Protein AF-A0A450YYZ2-F1 (afdb_monomer_lite)

Secondary structure (DSSP, 8-state):
-HHHHHHHHTT--PEEE-SSSSTTTTS-HHHHHHHHHHHHHTT-EEESS-----------------S--S----

Sequence (74 aa):
MELGSVWHRLGSEAVLLEAQDRFLIGADSRIAKEPHKVFKKQGLDIRLGASVKSVEVATAKKGKDNPRRYCRYL

InterPro domains:
  IPR023753 FAD/NAD(P)-binding domain [PF07992] (1-59)
  IPR036188 FAD/NAD(P)-binding domain superfamily [G3DSA:3.50.50.60] (1-69)
  IPR036188 FAD/NAD(P)-binding domain superfamily [SSF51905] (1-59)

Radius of gyration: 14.72 Å; chains: 1; bounding box: 39×28×31 Å

Foldseek 3Di:
DVVLLVVVVVPDLRAAEELAQAAPPVDDPVVRVPVVVVCVVSVHHYHYNWDADDDDDPPDDPDDDDDPPPHDTD

pLDDT: mean 81.17, std 18.42, range [36.88, 94.0]

Organism: NCBI:txid2126339

Structure (mmCIF, N/CA/C/O backbone):
data_AF-A0A450YYZ2-F1
#
_entry.id   AF-A0A450YYZ2-F1
#
loop_
_atom_site.group_PDB
_atom_site.id
_atom_site.type_symbol
_atom_site.label_atom_id
_atom_site.label_alt_id
_atom_site.label_comp_id
_atom_site.label_asym_id
_atom_site.label_entity_id
_atom_site.label_seq_id
_atom_site.pdbx_PDB_ins_code
_atom_site.Cartn_x
_atom_site.Cartn_y
_atom_site.Cartn_z
_atom_site.occupancy
_atom_site.B_iso_or_equiv
_atom_site.auth_seq_id
_atom_site.auth_comp_id
_atom_site.auth_asym_id
_atom_site.auth_atom_id
_atom_site.pdbx_PDB_model_num
ATOM 1 N N . MET A 1 1 ? 4.447 -0.789 2.857 1.00 81.94 1 MET A N 1
ATOM 2 C CA . MET A 1 1 ? 4.554 -2.238 2.575 1.00 81.94 1 MET A CA 1
ATOM 3 C C . MET A 1 1 ? 4.724 -3.05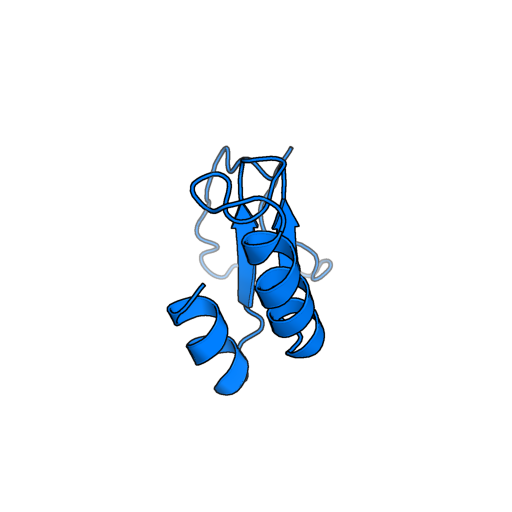1 3.850 1.00 81.94 1 MET A C 1
ATOM 5 O O . MET A 1 1 ? 3.775 -3.715 4.248 1.00 81.94 1 MET A O 1
ATOM 9 N N . GLU A 1 2 ? 5.873 -2.931 4.523 1.00 87.44 2 GLU A N 1
ATOM 10 C CA . GLU A 1 2 ? 6.227 -3.751 5.693 1.00 87.44 2 GLU A CA 1
ATOM 11 C C . GLU A 1 2 ? 5.173 -3.711 6.801 1.00 87.44 2 GLU A C 1
ATOM 13 O O . GLU A 1 2 ? 4.567 -4.733 7.121 1.00 87.44 2 GLU A O 1
ATOM 18 N N . LEU A 1 3 ? 4.861 -2.514 7.306 1.00 90.06 3 LEU A N 1
ATOM 19 C CA . LEU A 1 3 ? 3.891 -2.341 8.389 1.00 90.06 3 LEU A CA 1
ATOM 20 C C . LEU A 1 3 ? 2.475 -2.762 7.988 1.00 90.06 3 LEU A C 1
ATOM 22 O O . LEU A 1 3 ? 1.796 -3.425 8.763 1.00 90.06 3 LEU A O 1
ATOM 26 N N . GLY A 1 4 ? 2.047 -2.441 6.764 1.00 87.69 4 GLY A N 1
ATOM 27 C CA . GLY A 1 4 ? 0.738 -2.864 6.255 1.00 87.69 4 GLY A CA 1
ATOM 28 C C . GLY A 1 4 ? 0.588 -4.387 6.271 1.00 87.69 4 GLY A C 1
ATOM 29 O O . GLY A 1 4 ? -0.426 -4.904 6.727 1.00 87.69 4 GLY A O 1
ATOM 30 N N . SER A 1 5 ? 1.641 -5.110 5.878 1.00 88.69 5 SER A N 1
ATOM 31 C CA . SER A 1 5 ? 1.650 -6.574 5.924 1.00 88.69 5 SER A CA 1
ATOM 32 C C . SER A 1 5 ? 1.646 -7.130 7.356 1.00 88.69 5 SER A C 1
ATOM 34 O O . SER A 1 5 ? 1.024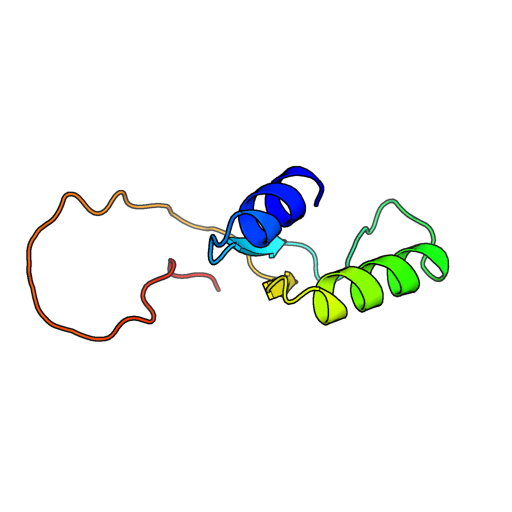 -8.161 7.603 1.00 88.69 5 SER A O 1
ATOM 36 N N . VAL A 1 6 ? 2.307 -6.458 8.309 1.00 94.00 6 VAL A N 1
ATOM 37 C CA . VAL A 1 6 ? 2.317 -6.856 9.728 1.00 94.00 6 VAL A CA 1
ATOM 38 C C . VAL A 1 6 ? 0.915 -6.747 10.313 1.00 94.00 6 VAL A C 1
ATOM 40 O O . VAL A 1 6 ? 0.396 -7.726 10.839 1.00 94.00 6 VAL A O 1
ATOM 43 N N . TRP A 1 7 ? 0.278 -5.587 10.170 1.00 92.44 7 TRP A N 1
ATOM 44 C CA . TRP A 1 7 ? -1.061 -5.357 10.708 1.00 92.44 7 TRP A CA 1
ATOM 45 C C . TRP A 1 7 ? -2.113 -6.247 10.055 1.00 92.44 7 TRP A C 1
ATOM 47 O O . TRP A 1 7 ? -3.005 -6.735 10.745 1.00 92.44 7 TRP A O 1
ATOM 57 N N . HIS A 1 8 ? -1.975 -6.519 8.757 1.00 92.12 8 HIS A N 1
ATOM 58 C CA . HIS A 1 8 ? -2.868 -7.439 8.067 1.00 92.12 8 HIS A CA 1
ATOM 59 C C . HIS A 1 8 ? -2.762 -8.871 8.608 1.00 92.12 8 HIS A C 1
ATOM 61 O O . HIS A 1 8 ? -3.778 -9.497 8.897 1.00 92.12 8 HIS A O 1
ATOM 67 N N . ARG A 1 9 ? -1.541 -9.372 8.857 1.00 91.75 9 ARG A N 1
ATOM 68 C CA . ARG A 1 9 ? -1.339 -10.690 9.491 1.00 91.75 9 ARG A CA 1
ATOM 69 C C . ARG A 1 9 ? -1.886 -10.764 10.918 1.00 91.75 9 ARG A C 1
ATOM 71 O O . ARG A 1 9 ? -2.246 -11.847 11.362 1.00 91.75 9 ARG A O 1
ATOM 78 N N . LEU A 1 10 ? -1.957 -9.633 11.619 1.00 93.75 10 LEU A N 1
ATOM 79 C CA . LEU A 1 10 ? -2.562 -9.530 12.949 1.00 93.75 10 LEU A CA 1
ATOM 80 C C . LEU A 1 10 ? -4.096 -9.372 12.911 1.00 93.75 10 LEU A C 1
ATOM 82 O O . LEU A 1 10 ? -4.712 -9.228 13.963 1.00 93.75 10 LEU A O 1
ATOM 86 N N . GLY A 1 11 ? -4.718 -9.415 11.727 1.00 90.88 11 GLY A N 1
ATOM 87 C CA . GLY A 1 11 ? -6.174 -9.397 11.555 1.00 90.88 11 GLY A CA 1
ATOM 88 C C . GLY A 1 11 ? -6.782 -8.024 11.261 1.00 90.88 11 GLY A C 1
ATOM 89 O O . GLY A 1 11 ? -8.003 -7.899 11.240 1.00 90.88 11 GLY A O 1
ATOM 90 N N . SER A 1 12 ? -5.968 -6.991 11.026 1.00 92.12 12 SER A N 1
ATOM 91 C CA . SER A 1 12 ? -6.471 -5.672 10.631 1.00 92.12 12 SER A CA 1
ATOM 92 C C . SER A 1 12 ? -6.823 -5.617 9.140 1.00 92.12 12 SER A C 1
ATOM 94 O O . SER A 1 12 ? -6.093 -6.132 8.285 1.00 92.12 12 SER A O 1
ATOM 96 N N . GLU A 1 13 ? -7.908 -4.920 8.807 1.00 88.31 13 GLU A N 1
ATOM 97 C CA . GLU A 1 13 ? -8.230 -4.556 7.426 1.00 88.31 13 GLU A CA 1
ATOM 98 C C . GLU A 1 13 ? -7.395 -3.331 7.019 1.00 88.31 13 GLU A C 1
ATOM 100 O O . GLU A 1 13 ? -7.799 -2.177 7.169 1.00 88.31 13 GLU A O 1
ATOM 105 N N . ALA A 1 14 ? -6.169 -3.588 6.561 1.00 88.81 14 ALA A N 1
ATOM 106 C CA . ALA A 1 14 ? -5.241 -2.554 6.123 1.00 88.81 14 ALA A CA 1
ATOM 107 C C . ALA A 1 14 ? -5.394 -2.284 4.619 1.00 88.81 14 ALA A C 1
ATOM 109 O O . ALA A 1 14 ? -5.099 -3.148 3.793 1.00 88.81 14 ALA A O 1
ATOM 110 N N . VAL A 1 15 ? -5.791 -1.057 4.274 1.00 91.38 15 VAL A N 1
ATOM 111 C CA . VAL A 1 15 ? -5.811 -0.554 2.894 1.00 91.38 15 VAL A CA 1
ATOM 112 C C . VAL A 1 15 ? -4.588 0.330 2.671 1.00 91.38 15 VAL A C 1
ATOM 114 O O . VAL A 1 15 ? -4.386 1.319 3.376 1.00 91.38 15 VAL A O 1
ATOM 117 N N . LEU A 1 16 ? -3.766 -0.020 1.686 1.00 91.31 16 LEU A N 1
ATOM 118 C CA . LEU A 1 16 ? -2.628 0.775 1.248 1.00 91.31 16 LEU A CA 1
ATOM 119 C C . LEU A 1 16 ? -3.057 1.693 0.103 1.00 91.31 16 LEU A C 1
ATOM 121 O O . LEU A 1 16 ? -3.519 1.227 -0.938 1.00 91.31 16 LEU A O 1
ATOM 125 N N . LEU A 1 17 ? -2.863 2.993 0.292 1.00 92.88 17 LEU A N 1
ATOM 126 C CA . LEU A 1 17 ? -3.169 4.016 -0.700 1.00 92.88 17 LEU A CA 1
ATOM 127 C C . LEU A 1 17 ? -1.867 4.619 -1.201 1.00 92.88 17 LEU A C 1
ATOM 129 O O . LEU A 1 17 ? -1.046 5.074 -0.406 1.00 92.88 17 LEU A O 1
ATOM 133 N N . GLU A 1 18 ? -1.691 4.595 -2.512 1.00 92.31 18 GLU A N 1
ATOM 134 C CA . GLU A 1 18 ? -0.508 5.092 -3.195 1.00 92.31 18 GLU A CA 1
ATOM 135 C C . GLU A 1 18 ? -0.943 6.102 -4.250 1.00 92.31 18 GLU A C 1
ATOM 137 O O . GLU A 1 18 ? -1.802 5.803 -5.078 1.00 92.31 18 GLU A O 1
ATOM 142 N N . ALA A 1 19 ? -0.340 7.290 -4.229 1.00 93.25 19 ALA A N 1
ATOM 143 C CA . ALA A 1 19 ? -0.698 8.359 -5.156 1.00 93.25 19 ALA A CA 1
ATOM 144 C C . ALA A 1 19 ? -0.179 8.089 -6.574 1.00 93.25 19 ALA A C 1
ATOM 146 O O . ALA A 1 19 ? -0.746 8.591 -7.538 1.00 93.25 19 ALA A O 1
ATOM 147 N N . GLN A 1 20 ? 0.893 7.304 -6.705 1.00 93.12 20 GLN A N 1
ATOM 148 C CA . GLN A 1 20 ? 1.464 6.944 -7.998 1.00 93.12 20 GLN A CA 1
ATOM 149 C C . GLN A 1 20 ? 0.666 5.832 -8.690 1.00 93.12 20 GLN A C 1
ATOM 151 O O . GLN A 1 20 ? 0.171 4.905 -8.049 1.00 93.12 20 GLN A O 1
ATOM 156 N N . ASP A 1 21 ? 0.640 5.855 -10.024 1.00 91.12 21 ASP A N 1
ATOM 157 C CA . ASP A 1 21 ? -0.046 4.841 -10.844 1.00 91.12 21 ASP A CA 1
ATOM 158 C C . ASP A 1 21 ? 0.683 3.490 -10.872 1.00 91.12 21 ASP A C 1
ATOM 160 O O . ASP A 1 21 ? 0.144 2.465 -11.303 1.00 91.12 21 ASP A O 1
ATOM 164 N N . ARG A 1 22 ? 1.952 3.478 -10.450 1.00 91.19 22 ARG A N 1
ATOM 165 C CA . ARG A 1 22 ? 2.836 2.315 -10.531 1.00 91.19 22 ARG A CA 1
ATOM 166 C C . ARG A 1 22 ? 3.344 1.917 -9.157 1.00 91.19 22 ARG A C 1
ATOM 168 O O . ARG A 1 22 ? 3.955 2.704 -8.442 1.00 91.19 22 ARG A O 1
ATOM 175 N N . PHE A 1 23 ? 3.162 0.639 -8.846 1.00 91.56 23 PHE A N 1
ATOM 176 C CA . PHE A 1 23 ? 3.698 0.018 -7.644 1.00 91.56 23 PHE A CA 1
ATOM 177 C C . PHE A 1 23 ? 5.234 0.031 -7.655 1.00 91.56 23 PHE A C 1
ATOM 179 O O . PHE A 1 23 ? 5.834 -0.403 -8.639 1.00 91.56 23 PHE A O 1
ATOM 186 N N . LEU A 1 24 ? 5.846 0.505 -6.562 1.00 91.75 24 LEU A N 1
ATOM 187 C CA . LEU A 1 24 ? 7.302 0.613 -6.376 1.00 91.75 24 LEU A CA 1
ATOM 188 C C . LEU A 1 24 ? 8.025 1.260 -7.572 1.00 91.75 24 LEU A C 1
ATOM 190 O O . LEU A 1 24 ? 8.919 0.659 -8.159 1.00 91.75 24 LEU A O 1
ATOM 194 N N . ILE A 1 25 ? 7.664 2.499 -7.925 1.00 90.62 25 ILE A N 1
ATOM 195 C CA . ILE A 1 25 ? 8.248 3.212 -9.078 1.00 90.62 25 ILE A CA 1
ATOM 196 C C . ILE A 1 25 ? 9.779 3.382 -9.013 1.00 90.62 25 ILE A C 1
ATOM 198 O O . ILE A 1 25 ? 10.422 3.499 -10.050 1.00 90.62 25 ILE A O 1
ATOM 202 N N . GLY A 1 26 ? 10.367 3.360 -7.812 1.00 89.81 26 GLY A N 1
ATOM 203 C CA . GLY A 1 26 ? 11.821 3.401 -7.621 1.00 89.81 26 GLY A CA 1
ATOM 204 C C . GLY A 1 26 ? 12.537 2.065 -7.855 1.00 89.81 26 GLY A C 1
ATOM 205 O O . GLY A 1 26 ? 13.763 2.035 -7.873 1.00 89.81 26 GLY A O 1
ATOM 206 N N . ALA A 1 27 ? 11.800 0.963 -8.016 1.00 92.19 27 ALA A N 1
ATOM 207 C CA . ALA A 1 27 ? 12.356 -0.355 -8.303 1.00 92.19 27 ALA A CA 1
ATOM 208 C C . ALA A 1 27 ? 12.267 -0.682 -9.801 1.00 92.19 27 ALA A C 1
ATOM 210 O O . ALA A 1 27 ? 11.438 -0.137 -10.535 1.00 92.19 27 ALA A O 1
ATOM 211 N N . ASP A 1 28 ? 13.091 -1.631 -10.256 1.00 93.94 28 ASP A N 1
ATOM 212 C CA . ASP A 1 28 ? 12.986 -2.141 -11.621 1.00 93.94 28 ASP A CA 1
ATOM 213 C C . ASP A 1 28 ? 11.589 -2.723 -11.893 1.00 93.94 28 ASP A C 1
ATOM 215 O O . ASP A 1 28 ? 10.982 -3.410 -11.068 1.00 93.94 28 ASP A O 1
ATOM 219 N N . SER A 1 29 ? 11.092 -2.477 -13.103 1.00 88.94 29 SER A N 1
ATOM 220 C CA . SER A 1 29 ? 9.737 -2.839 -13.516 1.00 88.94 29 SER A CA 1
ATOM 221 C C . SER A 1 29 ? 9.455 -4.344 -13.518 1.00 88.94 29 SER A C 1
ATOM 223 O O . SER A 1 29 ? 8.294 -4.741 -13.390 1.00 88.94 29 SER A O 1
ATOM 225 N N . ARG A 1 30 ? 10.476 -5.194 -13.680 1.00 90.69 30 ARG A N 1
ATOM 226 C CA . ARG A 1 30 ? 10.331 -6.654 -13.608 1.00 90.69 30 ARG A CA 1
ATOM 227 C C . ARG A 1 30 ? 10.286 -7.099 -12.157 1.00 90.69 30 ARG A C 1
ATOM 229 O O . ARG A 1 30 ? 9.451 -7.932 -11.819 1.00 90.69 30 ARG A O 1
ATOM 236 N N . ILE A 1 31 ? 11.121 -6.496 -11.314 1.00 92.25 31 ILE A N 1
ATOM 237 C CA . ILE A 1 31 ? 11.167 -6.782 -9.881 1.00 92.25 31 ILE A CA 1
ATOM 238 C C . ILE A 1 31 ? 9.869 -6.331 -9.214 1.00 92.25 31 ILE A C 1
ATOM 240 O O . ILE A 1 31 ? 9.260 -7.127 -8.521 1.00 92.25 31 ILE A O 1
ATOM 244 N N . ALA A 1 32 ? 9.371 -5.120 -9.479 1.00 93.00 32 ALA A N 1
ATOM 245 C CA . ALA A 1 32 ? 8.180 -4.566 -8.827 1.00 93.00 32 ALA A CA 1
ATOM 246 C C . ALA A 1 32 ? 6.892 -5.392 -9.040 1.00 93.00 32 ALA A C 1
ATOM 248 O O . ALA A 1 32 ? 5.985 -5.367 -8.204 1.00 93.00 32 ALA A O 1
ATOM 249 N N . LYS A 1 33 ? 6.797 -6.151 -10.139 1.00 91.44 33 LYS A N 1
ATOM 250 C CA . LYS A 1 33 ? 5.624 -6.987 -10.448 1.00 91.44 33 LYS A CA 1
ATOM 251 C C . LYS A 1 33 ? 5.463 -8.157 -9.485 1.00 91.44 33 LYS A C 1
ATOM 253 O O . LYS A 1 33 ? 4.328 -8.531 -9.193 1.00 91.44 33 LYS A O 1
ATOM 258 N N . GLU A 1 34 ? 6.564 -8.732 -9.014 1.00 93.38 34 GLU A N 1
ATOM 259 C CA . GLU A 1 34 ? 6.512 -9.949 -8.208 1.00 93.38 34 GLU A CA 1
ATOM 260 C C . GLU A 1 34 ? 5.995 -9.677 -6.787 1.00 93.38 34 GLU A C 1
ATOM 262 O O . GLU A 1 34 ? 4.987 -10.278 -6.405 1.00 93.38 34 GLU A O 1
ATOM 267 N N . PRO A 1 35 ? 6.528 -8.692 -6.036 1.00 92.56 35 PRO A N 1
ATOM 268 C CA . PRO A 1 35 ? 5.984 -8.331 -4.739 1.00 92.56 35 PRO A CA 1
ATOM 269 C C . PRO A 1 35 ? 4.528 -7.878 -4.848 1.00 92.56 35 PRO A C 1
ATOM 271 O O . PRO A 1 35 ? 3.715 -8.280 -4.027 1.00 92.56 35 PRO A O 1
ATOM 274 N N . HIS A 1 36 ? 4.148 -7.128 -5.891 1.00 92.81 36 HIS A N 1
ATOM 275 C CA . HIS A 1 36 ? 2.754 -6.706 -6.074 1.00 92.81 36 HIS A CA 1
ATOM 276 C C . HIS A 1 36 ? 1.786 -7.902 -6.119 1.00 92.81 36 HIS A C 1
ATOM 278 O O . HIS A 1 36 ? 0.731 -7.872 -5.483 1.00 92.81 36 HIS A O 1
ATOM 284 N N . LYS A 1 37 ? 2.151 -8.984 -6.820 1.00 93.06 37 LYS A N 1
ATOM 285 C CA . LYS A 1 37 ? 1.363 -10.225 -6.837 1.00 93.06 37 LYS A CA 1
ATOM 286 C C . LYS A 1 37 ? 1.353 -10.913 -5.475 1.00 93.06 37 LYS A C 1
ATOM 288 O O . LYS A 1 37 ? 0.296 -11.360 -5.037 1.00 93.06 37 LYS A O 1
ATOM 293 N N . VAL A 1 38 ? 2.506 -10.988 -4.808 1.00 93.88 38 VAL A N 1
ATOM 294 C CA . VAL A 1 38 ? 2.634 -11.612 -3.482 1.00 93.88 38 VAL A CA 1
ATOM 295 C C . VAL A 1 38 ? 1.752 -10.899 -2.456 1.00 93.88 38 VAL A C 1
ATOM 297 O O . VAL A 1 38 ? 0.980 -11.559 -1.767 1.00 93.88 38 VAL A O 1
ATOM 300 N N . PHE A 1 39 ? 1.788 -9.568 -2.396 1.00 92.62 39 PHE A N 1
ATOM 301 C CA . PHE A 1 39 ? 0.987 -8.796 -1.443 1.00 92.62 39 PHE A CA 1
ATOM 302 C C . PHE A 1 39 ? -0.515 -8.889 -1.722 1.00 92.62 39 PHE A C 1
ATOM 304 O O . PHE A 1 39 ? -1.299 -9.027 -0.787 1.00 92.62 39 PHE A O 1
ATOM 311 N N . LYS A 1 40 ? -0.920 -8.922 -2.997 1.00 91.12 40 LYS A N 1
ATOM 312 C CA . LYS A 1 40 ? -2.320 -9.182 -3.366 1.00 91.12 40 LYS A CA 1
ATOM 3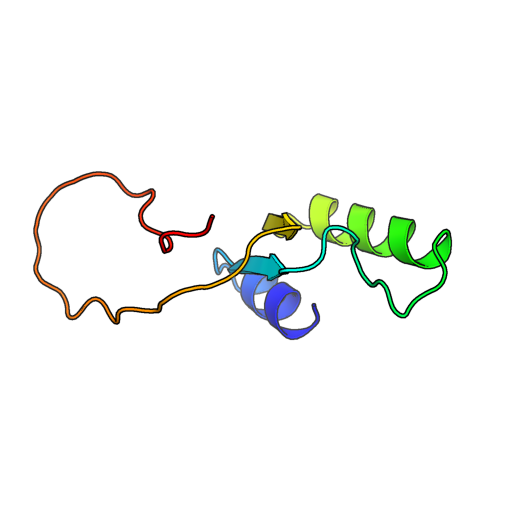13 C C . LYS A 1 40 ? -2.772 -10.587 -2.981 1.00 91.12 40 LYS A C 1
ATOM 315 O O . LYS A 1 40 ? -3.872 -10.751 -2.467 1.00 91.12 40 LYS A O 1
ATOM 320 N N . LYS A 1 41 ? -1.921 -11.601 -3.169 1.00 92.44 41 LYS A N 1
ATOM 321 C CA . LYS A 1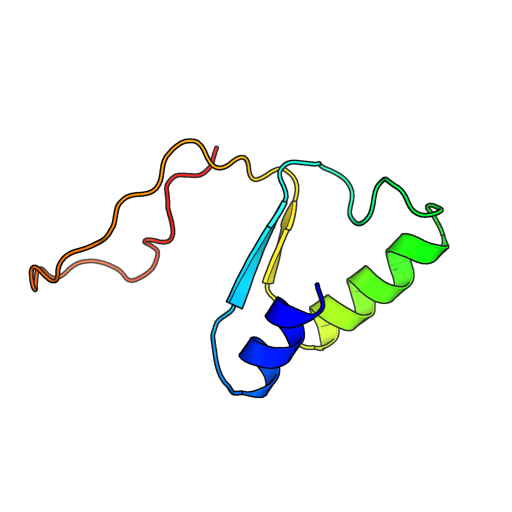 41 ? -2.203 -12.978 -2.731 1.00 92.44 41 LYS A CA 1
ATOM 322 C C . LYS A 1 41 ? -2.311 -13.086 -1.208 1.00 92.44 41 LYS A C 1
ATOM 324 O O . LYS A 1 41 ? -3.079 -13.902 -0.715 1.00 92.44 41 LYS A O 1
ATOM 329 N N . GLN A 1 42 ? -1.560 -12.264 -0.477 1.00 89.81 42 GLN A N 1
ATOM 330 C CA . GLN A 1 42 ? -1.658 -12.160 0.979 1.00 89.81 42 GLN A CA 1
ATOM 331 C C . GLN A 1 42 ? -2.936 -11.459 1.459 1.00 89.81 42 GLN A C 1
ATOM 333 O O . GLN A 1 42 ? -3.163 -11.464 2.659 1.00 89.81 42 GLN A O 1
ATOM 338 N N . GLY A 1 43 ? -3.754 -10.891 0.565 1.00 89.38 43 GLY A N 1
ATOM 339 C CA . GLY A 1 43 ? -5.003 -10.214 0.925 1.00 89.38 43 GLY A CA 1
ATOM 340 C C . GLY A 1 43 ? -4.860 -8.722 1.227 1.00 89.38 43 GLY A C 1
ATOM 341 O O . GLY A 1 43 ? -5.827 -8.099 1.657 1.00 89.38 43 GLY A O 1
ATOM 342 N N . LEU A 1 44 ? -3.690 -8.123 0.976 1.00 91.50 44 LEU A N 1
ATOM 343 C CA . LEU A 1 44 ? -3.487 -6.690 1.181 1.00 91.50 44 LEU A CA 1
ATOM 344 C C . LEU A 1 44 ? -4.181 -5.886 0.065 1.00 91.50 44 LEU A C 1
ATOM 346 O O . LEU A 1 44 ? -3.848 -6.047 -1.114 1.00 91.50 44 LEU A O 1
ATOM 350 N N . ASP A 1 45 ? -5.109 -4.997 0.431 1.00 91.44 45 ASP A N 1
ATOM 351 C CA . ASP A 1 45 ? -5.751 -4.068 -0.509 1.00 91.44 45 ASP A CA 1
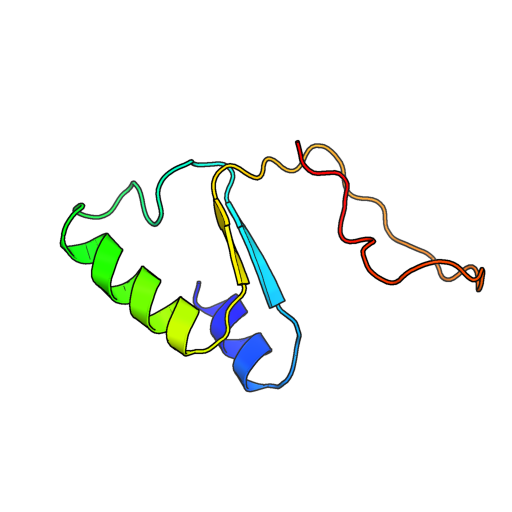ATOM 352 C C . ASP A 1 45 ? -4.771 -2.936 -0.852 1.00 91.44 45 ASP A C 1
ATOM 354 O O . ASP A 1 45 ? -4.367 -2.168 0.020 1.00 91.44 45 ASP A O 1
ATOM 358 N N . ILE A 1 46 ? -4.351 -2.856 -2.118 1.00 92.94 46 ILE A N 1
ATOM 359 C CA . ILE A 1 46 ? -3.416 -1.842 -2.622 1.00 92.94 46 ILE A CA 1
ATOM 360 C C . ILE A 1 46 ? -4.108 -1.060 -3.734 1.00 92.94 46 ILE A C 1
ATOM 362 O O . ILE A 1 46 ? -4.362 -1.603 -4.816 1.00 92.94 46 ILE A O 1
ATOM 366 N N . ARG A 1 47 ? -4.347 0.230 -3.490 1.00 92.38 47 ARG A N 1
ATOM 367 C CA . ARG A 1 47 ? -4.967 1.158 -4.441 1.00 92.38 47 ARG A CA 1
ATOM 368 C C . ARG A 1 47 ? -3.922 2.150 -4.932 1.00 92.38 47 ARG A C 1
ATOM 370 O O . ARG A 1 47 ? -3.412 2.955 -4.157 1.00 92.38 47 ARG A O 1
ATOM 377 N N . LEU A 1 48 ? -3.592 2.034 -6.213 1.00 93.75 48 LEU A N 1
ATOM 378 C CA . LEU A 1 48 ? -2.679 2.925 -6.929 1.00 93.75 48 LEU A CA 1
ATOM 379 C C . LEU A 1 48 ? -3.463 4.101 -7.525 1.00 93.75 48 LEU A C 1
ATOM 381 O O . LEU A 1 48 ? -4.664 3.968 -7.764 1.00 93.75 48 LEU A O 1
ATOM 385 N N . GLY A 1 49 ? -2.790 5.223 -7.769 1.00 91.25 49 GLY A N 1
ATOM 386 C CA . GLY A 1 49 ? -3.418 6.456 -8.255 1.00 91.25 49 GLY A CA 1
ATOM 387 C C . GLY A 1 49 ? -4.344 7.136 -7.236 1.00 91.25 49 GLY A C 1
ATOM 388 O O . GLY A 1 49 ? -5.088 8.041 -7.591 1.00 91.25 49 GLY A O 1
ATOM 389 N N . ALA A 1 50 ? -4.322 6.712 -5.969 1.00 90.75 50 ALA A N 1
ATOM 390 C CA . ALA A 1 50 ? -5.198 7.215 -4.918 1.00 90.75 50 ALA A CA 1
ATOM 391 C C . ALA A 1 50 ? -4.507 8.344 -4.140 1.00 90.75 50 ALA A C 1
ATOM 393 O O . ALA A 1 50 ? -3.729 8.104 -3.213 1.00 90.75 50 ALA A O 1
ATOM 394 N N . SER A 1 51 ? -4.801 9.593 -4.506 1.00 90.44 51 SER A N 1
ATOM 395 C CA . SER A 1 51 ? -4.239 10.767 -3.828 1.00 90.44 51 SER A CA 1
ATOM 396 C C . SER A 1 51 ? -5.108 11.207 -2.646 1.00 90.44 51 SER A C 1
ATOM 398 O O . SER A 1 51 ? -6.288 11.541 -2.791 1.00 90.44 51 SER A O 1
ATOM 400 N N . VAL A 1 52 ? -4.514 11.230 -1.451 1.00 87.75 52 VAL A N 1
ATOM 401 C CA . VAL A 1 52 ? -5.173 11.685 -0.220 1.00 87.75 52 VAL A CA 1
ATOM 402 C C . VAL A 1 52 ? -5.239 13.206 -0.187 1.00 87.75 52 VAL A C 1
ATOM 404 O O . VAL A 1 52 ? -4.215 13.868 -0.053 1.00 87.75 52 VAL A O 1
ATOM 407 N N . LYS A 1 53 ? -6.451 13.765 -0.274 1.00 90.19 53 LYS A N 1
ATOM 408 C CA . LYS A 1 53 ? -6.660 15.224 -0.236 1.00 90.19 53 LYS A CA 1
ATOM 409 C C . LYS A 1 53 ? -6.906 15.777 1.160 1.00 90.19 53 LYS A C 1
ATOM 411 O O . LYS A 1 53 ? -6.456 16.870 1.480 1.00 90.19 53 LYS A O 1
ATOM 416 N N . SER A 1 54 ? -7.646 15.044 1.979 1.00 87.69 54 SER A N 1
ATOM 417 C CA . SER A 1 54 ? -7.976 15.435 3.345 1.00 87.69 54 SER A CA 1
ATOM 418 C C . SER A 1 54 ? -8.124 14.194 4.214 1.00 87.69 54 SER A C 1
ATOM 420 O O . SER A 1 54 ? -8.386 13.106 3.708 1.00 87.69 54 SER A O 1
ATOM 422 N N . VAL A 1 55 ? -7.935 14.353 5.522 1.00 86.62 55 VAL A N 1
ATOM 423 C CA . VAL A 1 55 ? -8.160 13.304 6.521 1.00 86.62 55 VAL A CA 1
ATOM 424 C C . VAL A 1 55 ? -8.978 13.912 7.652 1.00 86.62 55 VAL A C 1
ATOM 426 O O . VAL A 1 55 ? -8.611 14.950 8.195 1.00 86.62 55 VAL A O 1
ATOM 429 N N . GLU A 1 56 ? -10.080 13.259 8.006 1.00 87.75 56 GLU A N 1
ATOM 430 C CA . GLU A 1 56 ? -10.942 13.650 9.120 1.00 87.75 56 GLU A CA 1
ATOM 431 C C . GLU A 1 56 ? -10.969 12.526 10.154 1.00 87.75 56 GLU A C 1
ATOM 433 O O . GLU A 1 56 ? -11.186 11.359 9.817 1.00 87.75 56 GLU A O 1
ATOM 438 N N . VAL A 1 57 ? -10.756 12.869 11.426 1.00 85.06 57 VAL A N 1
ATOM 439 C CA . VAL A 1 57 ? -10.897 11.911 12.526 1.00 85.06 57 VAL A CA 1
ATOM 440 C C . VAL A 1 57 ? -12.372 11.824 12.887 1.00 85.06 57 VAL A C 1
ATOM 442 O O . VAL A 1 57 ? -12.954 12.779 13.401 1.00 85.06 57 VAL A O 1
ATOM 445 N N . ALA A 1 58 ? -12.980 10.666 12.647 1.00 76.50 58 ALA A N 1
ATOM 446 C CA . ALA A 1 58 ? -14.322 10.400 13.134 1.00 76.50 58 ALA A CA 1
ATOM 447 C C . ALA A 1 58 ? -14.287 10.266 14.666 1.00 76.50 58 ALA A C 1
ATOM 449 O O . ALA A 1 58 ? -14.010 9.197 15.208 1.00 76.50 58 ALA A O 1
ATOM 450 N N . THR A 1 59 ? -14.576 11.350 15.386 1.00 56.19 59 THR A N 1
ATOM 451 C CA . THR A 1 59 ? -14.996 11.251 16.787 1.00 56.19 59 THR A CA 1
ATOM 452 C C . THR A 1 59 ? -16.383 10.616 16.789 1.00 56.19 59 THR A C 1
ATOM 454 O O . THR A 1 59 ? -17.273 11.041 16.054 1.00 56.19 59 THR A O 1
ATOM 457 N N . ALA A 1 60 ? -16.555 9.518 17.524 1.00 50.84 60 ALA A N 1
ATOM 458 C CA . ALA A 1 60 ? -17.733 8.666 17.422 1.00 50.84 60 ALA A CA 1
ATOM 459 C C . ALA A 1 60 ? -19.054 9.436 17.648 1.00 50.84 60 ALA A C 1
ATOM 461 O O . ALA A 1 60 ? -19.511 9.596 18.777 1.00 50.84 60 ALA A O 1
ATOM 462 N N . LYS A 1 61 ? -19.732 9.837 16.566 1.00 41.94 61 LYS A N 1
ATOM 463 C CA . LYS A 1 61 ? -21.187 10.004 16.557 1.00 41.94 61 LYS A CA 1
ATOM 464 C C . LYS A 1 61 ? -21.786 8.733 15.969 1.00 41.94 61 LYS A C 1
ATOM 466 O O . LYS A 1 61 ? -21.663 8.478 14.774 1.00 41.94 61 LYS A O 1
ATOM 471 N N . LYS A 1 62 ? -22.423 7.921 16.824 1.00 44.25 62 LYS A N 1
ATOM 472 C CA . LYS A 1 62 ? -23.294 6.813 16.400 1.00 44.25 62 LYS A CA 1
ATOM 473 C C . LYS A 1 62 ? -24.375 7.385 15.477 1.00 44.25 62 LYS A C 1
ATOM 475 O O . LYS A 1 62 ? -25.322 8.003 15.946 1.00 44.25 62 LYS A O 1
ATOM 480 N N . GLY A 1 63 ? -24.227 7.173 14.176 1.00 36.88 63 GLY A N 1
ATOM 481 C CA . GLY A 1 63 ? -25.211 7.538 13.165 1.00 36.88 63 GLY A CA 1
ATOM 482 C C . GLY A 1 63 ? -25.120 6.546 12.018 1.00 36.88 63 GLY A C 1
ATOM 483 O O . GLY A 1 63 ? -24.112 6.505 11.320 1.00 36.88 63 GLY A O 1
ATOM 484 N N . LYS A 1 64 ? -26.147 5.703 11.897 1.00 45.19 64 LYS A N 1
ATOM 485 C CA . LYS A 1 64 ? -26.326 4.687 10.854 1.00 45.19 64 LYS A CA 1
ATOM 486 C C . LYS A 1 64 ? -26.164 5.314 9.462 1.00 45.19 64 LYS A C 1
ATOM 488 O O . LYS A 1 64 ? -27.027 6.095 9.092 1.00 45.19 64 LYS A O 1
ATOM 493 N N . ASP A 1 65 ? -25.110 4.960 8.723 1.00 46.47 65 ASP A N 1
ATOM 494 C CA . ASP A 1 65 ? -25.220 4.561 7.309 1.00 46.47 65 ASP A CA 1
ATOM 495 C C . ASP A 1 65 ? -23.881 4.067 6.716 1.00 46.47 65 ASP A C 1
ATOM 497 O O . ASP A 1 65 ? -22.874 4.771 6.775 1.00 46.47 65 ASP A O 1
ATOM 501 N N . ASN A 1 66 ? -23.932 2.873 6.113 1.00 48.69 66 ASN A N 1
ATOM 502 C CA . ASN A 1 66 ? -23.047 2.261 5.102 1.00 48.69 66 ASN A CA 1
ATOM 503 C C . ASN A 1 66 ? -21.497 2.227 5.326 1.00 48.69 66 ASN A C 1
ATOM 505 O O . ASN A 1 66 ? -20.838 3.269 5.317 1.00 48.69 66 ASN A O 1
ATOM 509 N N . PRO A 1 67 ? -20.847 1.039 5.403 1.00 42.72 67 PRO A N 1
ATOM 510 C CA . PRO A 1 67 ? -19.454 0.893 5.864 1.00 42.72 67 PRO A CA 1
ATOM 51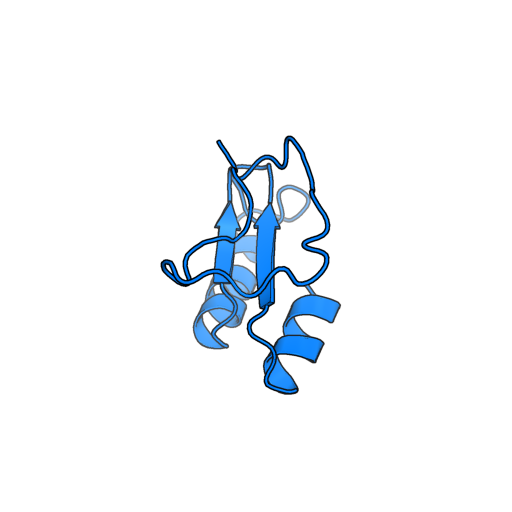1 C C . PRO A 1 67 ? -18.342 1.275 4.865 1.00 42.72 67 PRO A C 1
ATOM 513 O O . PRO A 1 67 ? -17.169 1.093 5.169 1.00 42.72 67 PRO A O 1
ATOM 516 N N . ARG A 1 68 ? -18.634 1.844 3.687 1.00 46.09 68 ARG A N 1
ATOM 517 C CA . ARG A 1 68 ? -17.592 2.216 2.696 1.00 46.09 68 ARG A CA 1
ATOM 518 C C . ARG A 1 68 ? -17.006 3.620 2.893 1.00 46.09 68 ARG A C 1
ATOM 520 O O . ARG A 1 68 ? -16.607 4.270 1.929 1.00 46.09 68 ARG A O 1
ATOM 527 N N . ARG A 1 69 ? -16.957 4.119 4.128 1.00 47.31 69 ARG A N 1
ATOM 528 C CA . ARG A 1 69 ? -16.330 5.410 4.449 1.00 47.31 69 ARG A CA 1
ATOM 529 C C . ARG A 1 69 ? -14.865 5.226 4.825 1.00 47.31 69 ARG A C 1
ATOM 531 O O . ARG A 1 69 ? -14.485 5.431 5.969 1.00 47.31 69 ARG A O 1
ATOM 538 N N . TYR A 1 70 ? -14.034 4.914 3.842 1.00 49.44 70 TYR A N 1
ATOM 539 C CA . TYR A 1 70 ? -12.604 5.182 3.955 1.00 49.44 70 TYR A CA 1
ATOM 540 C C . TYR A 1 70 ? -12.284 6.299 2.986 1.00 49.44 70 TYR A C 1
ATOM 542 O O . TYR A 1 70 ? -12.003 6.009 1.836 1.00 49.44 70 TYR A O 1
ATOM 550 N N . CYS A 1 71 ? -12.420 7.532 3.496 1.00 50.28 71 CYS A N 1
ATOM 551 C CA . CYS A 1 71 ? -11.812 8.781 3.035 1.00 50.28 71 CYS A CA 1
ATOM 552 C C . CYS A 1 71 ? -11.980 9.118 1.527 1.00 50.28 71 CYS A C 1
ATOM 554 O O . CYS A 1 71 ? -11.869 8.298 0.626 1.00 50.28 71 CYS A O 1
ATOM 556 N N . ARG A 1 72 ? -12.372 10.357 1.218 1.00 44.03 72 ARG A N 1
ATOM 557 C CA . ARG A 1 72 ? -12.736 10.739 -0.156 1.00 44.03 72 ARG A CA 1
ATOM 558 C C . ARG A 1 72 ? -11.464 10.939 -0.991 1.00 44.03 72 ARG A C 1
ATOM 560 O O . ARG A 1 72 ? -10.935 12.045 -1.047 1.00 44.03 72 ARG A O 1
ATOM 567 N N . TYR A 1 73 ? -10.978 9.871 -1.613 1.00 49.88 73 TYR A N 1
ATOM 568 C CA . TYR A 1 73 ? -9.883 9.899 -2.588 1.00 49.88 73 TYR A CA 1
ATOM 569 C C . TYR A 1 73 ? -10.448 10.211 -3.983 1.00 49.88 73 TYR A C 1
ATOM 571 O O . TYR A 1 73 ? -11.531 9.719 -4.313 1.00 49.88 73 TYR A O 1
ATOM 579 N N . LEU A 1 74 ? -9.772 11.074 -4.754 1.00 46.72 74 LEU A N 1
ATOM 580 C CA . LEU A 1 74 ? -10.009 11.177 -6.202 1.00 46.72 74 LEU A CA 1
ATOM 581 C C . LEU A 1 74 ? -9.233 10.077 -6.920 1.00 46.72 74 LEU A C 1
ATOM 583 O O . LEU A 1 74 ? -8.125 9.767 -6.425 1.00 46.72 74 LEU A O 1
#